Protein AF-A0A6M2AYN3-F1 (afdb_monomer)

Sequence (64 aa):
MKLRLVGPSLALSVMMLSGCVPRIELAAPKEPITINMNVKIEHEIHIKVDKDVENLLKNQSDLF

InterPro domains:
  IPR025985 YnbE [PF13617] (29-62)

Organism: NCBI:txid2703882

Neare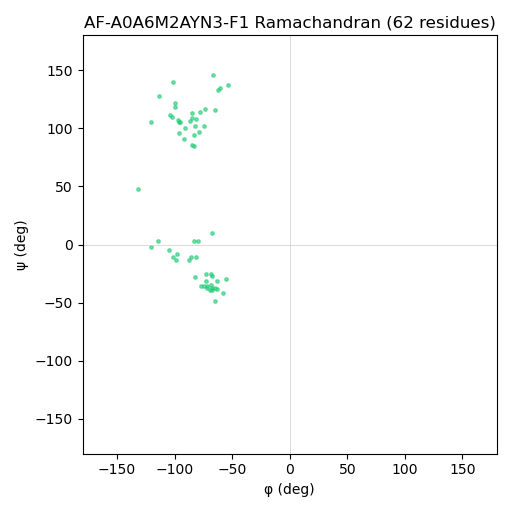st PDB structures (foldseek):
  6zj3-assembly1_LZ  TM=2.805E-01  e=8.074E+00  Euglena gracilis

Secondary structure (DSSP, 8-state):
--TTSSHHHHHHHHHHHTT----------SSPP-----------------HHHHHHHHTTTT--

Foldseek 3Di:
DPVPPVPPVVVVVVVVVPPDDPDDDPDDDPDDDDDDDDDDDDDDDDDPQDPVNVVVCVVVVPPD

Solvent-accessible surface area (backbone atoms only — not comparable to full-atom values): 4741 Å² total; pe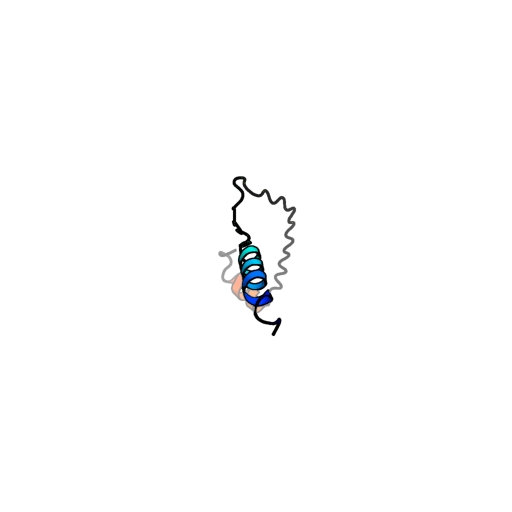r-residue (Å²): 144,72,80,77,77,59,56,66,63,54,53,55,53,56,64,67,67,72,69,82,71,85,82,82,76,90,72,78,72,93,61,85,85,82,82,90,74,92,81,84,87,86,82,84,84,81,82,78,74,52,74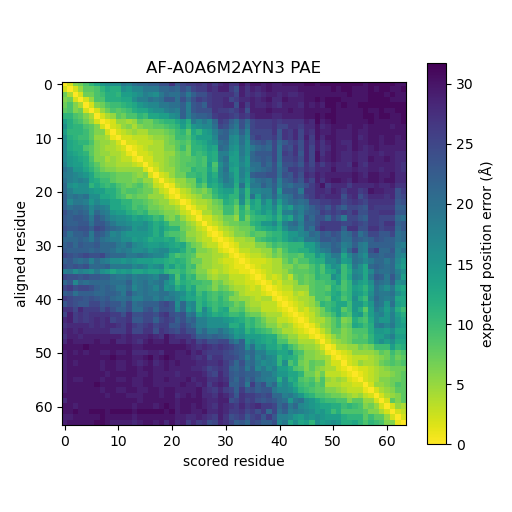,70,52,50,57,56,47,69,76,47,69,85,80,116

Structure (mmCIF, N/CA/C/O backbone):
data_AF-A0A6M2AYN3-F1
#
_entry.id   AF-A0A6M2AYN3-F1
#
loop_
_atom_site.group_PDB
_atom_site.id
_atom_site.type_symbol
_atom_site.label_atom_id
_atom_site.label_alt_id
_atom_site.label_comp_id
_atom_site.label_asym_id
_atom_site.label_entity_id
_atom_site.label_seq_id
_atom_site.pdbx_PDB_ins_code
_atom_site.Cartn_x
_atom_site.Cartn_y
_atom_site.Cartn_z
_atom_site.occupancy
_atom_site.B_iso_or_equiv
_atom_site.auth_seq_id
_atom_site.auth_comp_id
_atom_site.auth_asym_id
_atom_site.auth_atom_id
_atom_site.pdbx_PDB_model_num
ATOM 1 N N . MET A 1 1 ? 51.092 -34.984 -18.396 1.00 47.28 1 MET A N 1
ATOM 2 C CA . MET A 1 1 ? 51.289 -33.531 -18.628 1.00 47.28 1 MET A CA 1
ATOM 3 C C . MET A 1 1 ? 50.238 -32.955 -19.600 1.00 47.28 1 MET A C 1
ATOM 5 O O . MET A 1 1 ? 50.598 -32.475 -20.661 1.00 47.28 1 MET A O 1
ATOM 9 N N . LYS A 1 2 ? 48.934 -32.980 -19.274 1.00 47.28 2 LYS A N 1
ATOM 10 C CA . LYS A 1 2 ? 47.886 -32.275 -20.063 1.00 47.28 2 LYS A CA 1
ATOM 11 C C . LYS A 1 2 ? 47.100 -31.232 -19.249 1.00 47.28 2 LYS A C 1
ATOM 13 O O . LYS A 1 2 ? 46.290 -30.499 -19.796 1.00 47.28 2 LYS A O 1
ATOM 18 N N . LEU A 1 3 ? 47.399 -31.106 -17.953 1.00 50.97 3 LEU A N 1
ATOM 19 C CA . LEU A 1 3 ? 46.645 -30.287 -16.998 1.00 50.97 3 LEU A CA 1
ATOM 20 C C . LEU A 1 3 ? 47.032 -28.792 -16.992 1.00 50.97 3 LEU A C 1
ATOM 22 O O . LEU A 1 3 ? 46.511 -28.033 -16.190 1.00 50.97 3 LEU A O 1
ATOM 26 N N . ARG A 1 4 ? 47.946 -28.348 -17.869 1.00 51.75 4 ARG A N 1
ATOM 27 C CA . ARG A 1 4 ? 48.354 -26.930 -17.956 1.00 51.75 4 ARG A CA 1
ATOM 28 C C . ARG A 1 4 ? 47.711 -26.146 -19.104 1.00 51.75 4 ARG A C 1
ATOM 30 O O . ARG A 1 4 ? 47.803 -24.927 -19.095 1.00 51.75 4 ARG A O 1
ATOM 37 N N . LEU A 1 5 ? 47.027 -26.808 -20.046 1.00 51.94 5 LEU A N 1
ATOM 38 C CA . LEU A 1 5 ? 46.422 -26.146 -21.216 1.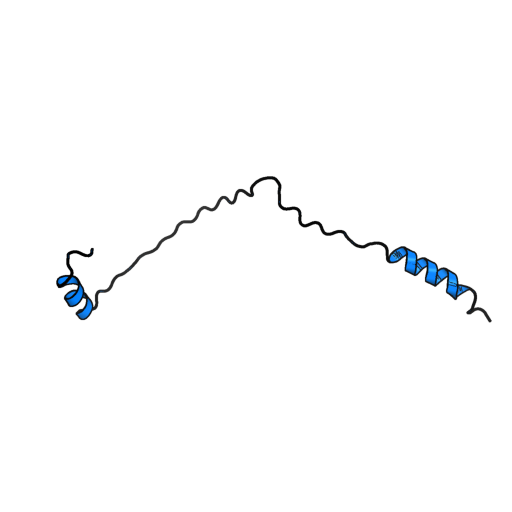00 51.94 5 LEU A CA 1
ATOM 39 C C . LEU A 1 5 ? 44.916 -25.840 -21.059 1.00 51.94 5 LEU A C 1
ATOM 41 O O . LEU A 1 5 ? 44.349 -25.146 -21.890 1.00 51.94 5 LEU A O 1
ATOM 45 N N . VAL A 1 6 ? 44.268 -26.334 -19.994 1.00 55.78 6 VAL A N 1
ATOM 46 C CA . VAL A 1 6 ? 42.836 -26.090 -19.690 1.00 55.78 6 VAL A CA 1
ATOM 47 C C . VAL A 1 6 ? 42.649 -24.979 -18.639 1.00 55.78 6 VAL A C 1
ATOM 49 O O . VAL A 1 6 ? 41.559 -24.444 -18.475 1.00 55.78 6 VAL A O 1
ATOM 52 N N . GLY A 1 7 ? 43.727 -24.582 -17.952 1.00 60.78 7 GLY A N 1
ATOM 53 C CA . GLY A 1 7 ? 43.704 -23.587 -16.873 1.00 60.78 7 GLY A CA 1
ATOM 54 C C . GLY A 1 7 ? 43.306 -22.161 -17.291 1.00 60.78 7 GLY A C 1
ATOM 55 O O . GLY A 1 7 ? 42.434 -21.588 -16.642 1.00 60.78 7 GLY A O 1
ATOM 56 N N . PRO A 1 8 ? 43.883 -21.567 -18.359 1.00 61.38 8 PRO A N 1
ATOM 57 C CA . PRO A 1 8 ? 43.614 -20.160 -18.673 1.00 61.38 8 PRO A CA 1
ATOM 58 C C . PRO A 1 8 ? 42.306 -19.950 -19.450 1.00 61.38 8 PRO A C 1
ATOM 60 O O . PRO A 1 8 ? 41.672 -18.908 -19.317 1.00 61.38 8 PRO A O 1
ATOM 63 N N . SER A 1 9 ? 41.871 -20.939 -20.237 1.00 63.59 9 SER A N 1
ATOM 64 C CA . SER A 1 9 ? 40.683 -20.815 -21.094 1.00 63.59 9 SER A CA 1
ATOM 65 C C . SER A 1 9 ? 39.372 -20.950 -20.303 1.00 63.59 9 SER A C 1
ATOM 67 O O . SER A 1 9 ? 38.421 -20.215 -20.556 1.00 63.59 9 SER A O 1
ATOM 69 N N . LEU A 1 10 ? 39.344 -21.809 -19.275 1.00 67.25 10 LEU A N 1
ATOM 70 C CA . LEU A 1 10 ? 38.184 -21.956 -18.390 1.00 67.25 10 LEU A CA 1
ATOM 71 C C . LEU A 1 10 ? 38.018 -20.747 -17.452 1.00 67.25 10 LEU A C 1
ATOM 73 O O . LEU A 1 10 ? 36.901 -20.288 -17.228 1.00 67.25 10 LEU A O 1
ATOM 77 N N . ALA A 1 11 ? 39.128 -20.188 -16.958 1.00 68.19 11 ALA A N 1
ATOM 78 C CA . ALA A 1 11 ? 39.115 -18.996 -16.111 1.00 68.19 11 ALA A CA 1
ATOM 79 C C . ALA A 1 11 ? 38.560 -17.762 -16.846 1.00 68.19 11 ALA A C 1
ATOM 81 O O . ALA A 1 11 ? 37.790 -16.993 -16.272 1.00 68.19 11 ALA A O 1
ATOM 82 N N . LEU A 1 12 ? 38.889 -17.607 -18.133 1.00 69.12 12 LEU A N 1
ATOM 83 C CA . LEU A 1 12 ? 38.395 -16.500 -18.955 1.00 69.12 12 LEU A CA 1
ATOM 84 C C . LEU A 1 12 ? 36.886 -16.607 -19.232 1.00 69.12 12 LEU A C 1
ATOM 86 O O . LEU A 1 12 ? 36.184 -15.598 -19.247 1.00 69.12 12 LEU A O 1
ATOM 90 N N . SER A 1 13 ? 36.374 -17.831 -19.392 1.00 69.38 13 SER A N 1
ATOM 91 C CA . SER A 1 13 ? 34.942 -18.078 -19.588 1.00 69.38 13 SER A CA 1
ATOM 92 C C . SER A 1 13 ? 34.122 -17.737 -18.338 1.00 69.38 13 SER A C 1
ATOM 94 O O . SER A 1 13 ? 33.071 -17.115 -18.458 1.00 69.38 13 SER A O 1
ATOM 96 N N . VAL A 1 14 ? 34.627 -18.042 -17.137 1.00 69.56 14 VAL A N 1
ATOM 97 C CA . VAL A 1 14 ? 33.952 -17.693 -15.872 1.00 69.56 14 VAL A CA 1
ATOM 98 C C . VAL A 1 14 ? 33.874 -16.175 -15.664 1.00 69.56 14 VAL A C 1
ATOM 100 O O . VAL A 1 14 ? 32.841 -15.682 -15.215 1.00 69.56 14 VAL A O 1
ATOM 103 N N . MET A 1 15 ? 34.906 -15.415 -16.054 1.00 69.12 15 MET A N 1
ATOM 104 C CA . MET A 1 15 ? 34.873 -13.945 -15.970 1.00 69.12 15 MET A CA 1
ATOM 105 C C . MET A 1 15 ? 33.869 -13.299 -16.937 1.00 69.12 15 MET A C 1
ATOM 107 O O . MET A 1 15 ? 33.359 -12.218 -16.648 1.00 69.12 15 MET A O 1
ATOM 111 N N . MET A 1 16 ? 33.552 -13.942 -18.067 1.00 68.25 16 MET A N 1
ATOM 112 C CA . MET A 1 16 ? 32.539 -13.426 -18.998 1.00 68.25 16 MET A CA 1
ATOM 113 C C . MET A 1 16 ? 31.103 -13.578 -18.477 1.00 68.25 16 MET A C 1
ATOM 115 O O . MET A 1 16 ? 30.241 -12.790 -18.858 1.00 68.25 16 MET A O 1
ATOM 119 N N . LEU A 1 17 ? 30.829 -14.543 -17.590 1.00 66.50 17 LEU A N 1
ATOM 120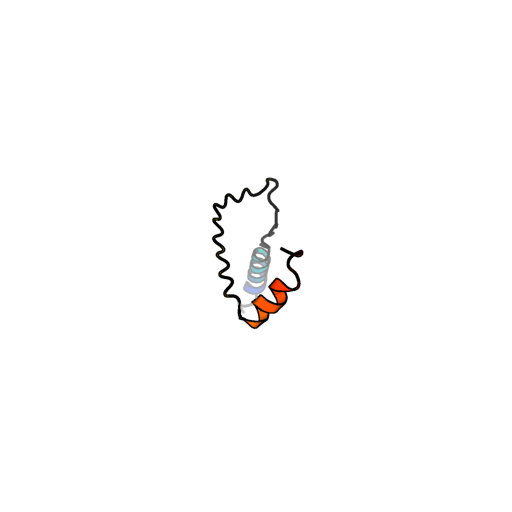 C CA . LEU A 1 17 ? 29.479 -14.773 -17.055 1.00 66.50 17 LEU A CA 1
ATOM 121 C C . LEU A 1 17 ? 29.157 -13.936 -15.803 1.00 66.50 17 LEU A C 1
ATOM 123 O O . LEU A 1 17 ? 27.988 -13.817 -15.441 1.00 66.50 17 LEU A O 1
ATOM 127 N N . SER A 1 18 ? 30.146 -13.307 -15.156 1.00 69.44 18 SER A N 1
ATOM 128 C CA . SER A 1 18 ? 29.936 -12.494 -13.943 1.00 69.44 18 SER A CA 1
ATOM 129 C C . SER A 1 18 ? 29.403 -11.073 -14.197 1.00 69.44 18 SER A C 1
ATOM 131 O O . SER A 1 18 ? 29.276 -10.293 -13.258 1.00 69.44 18 SER A O 1
ATOM 133 N N . GLY A 1 19 ? 29.108 -10.706 -15.450 1.00 67.56 19 GLY A N 1
ATOM 134 C CA . GLY A 1 19 ? 28.697 -9.347 -15.833 1.00 67.56 19 GLY A CA 1
ATOM 135 C C . GLY A 1 19 ? 27.202 -9.029 -15.697 1.00 67.56 19 GLY A C 1
ATOM 136 O O . GLY A 1 19 ? 26.819 -7.865 -15.804 1.00 67.56 19 GLY A O 1
ATOM 137 N N . CYS A 1 20 ? 26.336 -10.018 -15.461 1.00 71.62 20 CYS A N 1
ATOM 138 C CA . CYS A 1 20 ? 24.898 -9.773 -15.331 1.00 71.62 20 CYS A CA 1
ATOM 139 C C . CYS A 1 20 ? 24.533 -9.363 -13.899 1.00 71.62 20 CYS A C 1
ATOM 141 O O . CYS 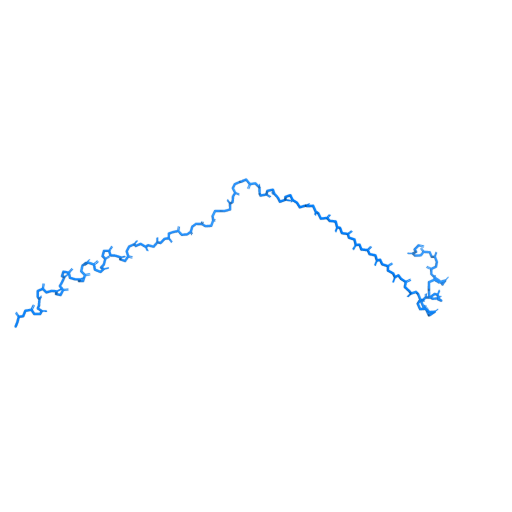A 1 20 ? 24.117 -10.190 -13.092 1.00 71.62 20 CYS A O 1
ATOM 143 N N . VAL A 1 21 ? 24.646 -8.067 -13.598 1.00 76.56 21 VAL A N 1
ATOM 144 C CA . VAL A 1 21 ? 24.006 -7.470 -12.418 1.00 76.56 21 VAL A CA 1
ATOM 145 C C . VAL A 1 21 ? 22.663 -6.883 -12.867 1.00 76.56 21 VAL A C 1
ATOM 147 O O . VAL A 1 21 ? 22.661 -5.859 -13.554 1.00 76.56 21 VAL A O 1
ATOM 150 N N . PRO A 1 22 ? 21.512 -7.509 -12.548 1.00 76.06 22 PRO A N 1
ATOM 151 C CA . PRO A 1 22 ? 20.219 -6.937 -12.892 1.00 76.06 22 PRO A CA 1
ATOM 152 C C . PRO A 1 22 ? 20.042 -5.632 -12.114 1.00 76.06 22 PRO A C 1
ATOM 154 O O . PRO A 1 22 ? 19.994 -5.615 -10.884 1.00 76.06 22 PRO A O 1
ATOM 157 N N . ARG A 1 23 ? 19.972 -4.518 -12.841 1.00 77.12 23 ARG A N 1
ATOM 158 C CA . ARG A 1 23 ? 19.685 -3.208 -12.263 1.00 77.12 23 ARG A CA 1
ATOM 159 C C . ARG A 1 23 ? 18.198 -3.157 -11.924 1.00 77.12 23 ARG A C 1
ATOM 161 O O . ARG A 1 23 ? 17.362 -3.018 -12.810 1.00 77.12 23 ARG A O 1
ATOM 168 N N . ILE A 1 24 ? 17.880 -3.317 -10.645 1.00 78.50 24 ILE A N 1
ATOM 169 C CA . ILE A 1 24 ? 16.518 -3.176 -10.133 1.00 78.50 24 ILE A CA 1
ATOM 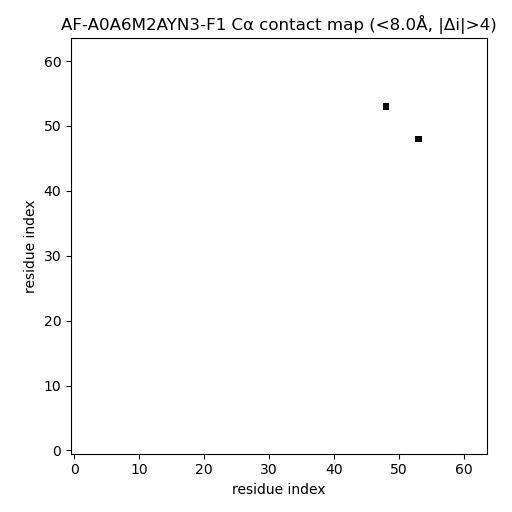170 C C . ILE A 1 24 ? 16.298 -1.691 -9.857 1.00 78.50 24 ILE A C 1
ATOM 172 O O . ILE A 1 24 ? 16.891 -1.133 -8.936 1.00 78.50 24 ILE A O 1
ATOM 176 N N . GLU A 1 25 ? 15.470 -1.042 -10.670 1.00 76.81 25 GLU A N 1
ATOM 177 C 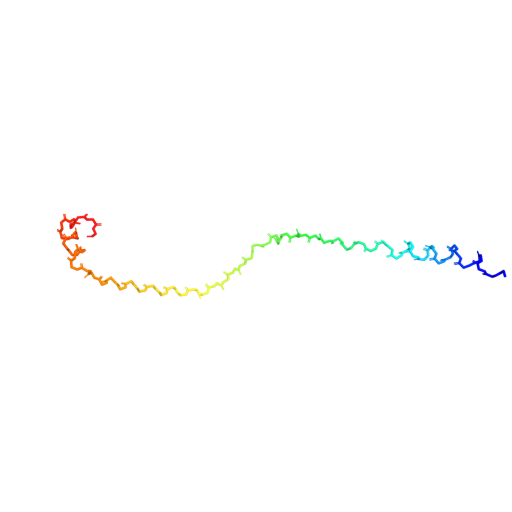CA . GLU A 1 25 ? 15.053 0.337 -10.429 1.00 76.81 25 GLU A CA 1
ATOM 178 C C . GLU A 1 25 ? 13.666 0.346 -9.790 1.00 76.81 25 GLU A C 1
ATOM 180 O O . GLU A 1 25 ? 12.695 -0.164 -10.345 1.00 76.81 25 GLU A O 1
ATOM 185 N N . LEU A 1 26 ? 13.575 0.943 -8.604 1.00 77.19 26 LEU A N 1
ATOM 186 C CA . LEU A 1 26 ? 12.309 1.255 -7.954 1.00 77.19 26 LEU A CA 1
ATOM 187 C C . LEU A 1 26 ? 11.801 2.573 -8.542 1.00 77.19 26 LEU A C 1
ATOM 189 O O . LEU A 1 26 ? 12.071 3.650 -8.013 1.00 77.19 26 LEU A O 1
ATOM 193 N N . ALA A 1 27 ? 11.110 2.498 -9.677 1.00 78.00 27 ALA A N 1
ATOM 194 C CA . ALA A 1 27 ? 10.403 3.648 -10.222 1.00 78.00 27 ALA A CA 1
ATOM 195 C C . ALA A 1 27 ? 9.026 3.743 -9.557 1.00 78.00 27 ALA A C 1
ATOM 197 O O . ALA A 1 27 ? 8.164 2.889 -9.767 1.00 78.00 27 ALA A O 1
ATOM 198 N N . ALA A 1 28 ? 8.807 4.791 -8.760 1.00 80.44 28 ALA A N 1
ATOM 199 C CA . ALA A 1 28 ? 7.451 5.170 -8.391 1.00 80.44 28 ALA A CA 1
ATOM 200 C C . ALA A 1 28 ? 6.694 5.566 -9.678 1.00 80.44 28 ALA A C 1
ATOM 202 O O . ALA A 1 28 ? 7.256 6.302 -10.500 1.00 80.44 28 ALA A O 1
ATOM 203 N N . PRO A 1 29 ? 5.459 5.081 -9.896 1.00 80.81 29 PRO A N 1
ATOM 204 C CA . PRO A 1 29 ? 4.659 5.475 -11.050 1.00 80.81 29 PRO A CA 1
ATOM 205 C C . PRO A 1 29 ? 4.539 7.002 -11.138 1.00 80.81 29 PRO A C 1
ATOM 207 O O . PRO A 1 29 ? 4.329 7.672 -10.129 1.00 80.81 29 PRO A O 1
ATOM 210 N N . LYS A 1 30 ? 4.672 7.560 -12.348 1.00 83.56 30 LYS A N 1
ATOM 211 C CA . LYS A 1 30 ? 4.470 9.004 -12.589 1.00 83.56 30 LYS A CA 1
ATOM 212 C C . LYS A 1 30 ? 3.009 9.414 -12.412 1.00 83.56 30 LYS A C 1
ATOM 214 O O . LYS A 1 30 ? 2.720 10.574 -12.142 1.00 83.56 30 LYS A O 1
ATOM 219 N N . GLU A 1 31 ? 2.109 8.458 -12.604 1.00 87.31 31 GLU A N 1
ATOM 220 C CA . GLU A 1 31 ? 0.671 8.644 -12.514 1.00 87.31 31 GLU A CA 1
ATOM 221 C C . GLU A 1 31 ? 0.153 8.127 -11.166 1.00 87.31 31 GLU A C 1
ATOM 223 O O . GLU A 1 31 ? 0.607 7.076 -10.698 1.00 87.31 31 GLU A O 1
ATOM 228 N N . PRO A 1 32 ? -0.795 8.834 -10.529 1.00 85.94 32 PRO A N 1
ATOM 229 C CA . PRO A 1 32 ? -1.394 8.385 -9.280 1.00 85.94 32 PRO A CA 1
ATOM 230 C C . PRO A 1 32 ? -2.107 7.035 -9.435 1.00 85.94 32 PRO A C 1
ATOM 232 O O . PRO A 1 32 ? -2.901 6.832 -10.354 1.00 85.94 32 PRO A O 1
ATOM 235 N N . ILE A 1 33 ? -1.879 6.124 -8.486 1.00 85.69 33 ILE A N 1
ATOM 236 C CA . ILE A 1 33 ? -2.611 4.856 -8.413 1.00 85.69 33 ILE A CA 1
ATOM 237 C C . ILE A 1 33 ? -4.028 5.152 -7.914 1.00 85.69 33 ILE A C 1
ATOM 239 O O . ILE A 1 33 ? -4.215 5.596 -6.782 1.00 85.69 33 ILE A O 1
ATOM 243 N N . THR A 1 34 ? -5.034 4.891 -8.748 1.00 88.38 34 THR A N 1
ATOM 244 C CA . THR A 1 34 ? -6.442 5.054 -8.362 1.00 88.38 34 THR A CA 1
ATOM 245 C C . THR A 1 34 ? -6.937 3.774 -7.699 1.00 88.38 34 THR A C 1
ATOM 247 O O . THR A 1 34 ? -7.165 2.767 -8.368 1.00 88.38 34 THR A O 1
ATOM 250 N N . ILE A 1 35 ? -7.104 3.805 -6.376 1.00 86.25 35 ILE A N 1
ATOM 251 C CA . ILE A 1 35 ? -7.642 2.677 -5.611 1.00 86.25 35 ILE A CA 1
ATOM 252 C C . ILE A 1 35 ? -9.142 2.906 -5.401 1.00 86.25 35 ILE A C 1
ATOM 254 O O . ILE A 1 35 ? -9.556 3.605 -4.479 1.00 86.25 35 ILE A O 1
ATOM 258 N N . ASN A 1 36 ? -9.965 2.315 -6.268 1.00 89.12 36 ASN A N 1
ATOM 259 C CA . ASN A 1 36 ? -11.420 2.348 -6.127 1.00 89.12 36 ASN A CA 1
ATOM 260 C C . ASN A 1 36 ? -11.862 1.266 -5.138 1.00 89.12 36 ASN A C 1
ATOM 262 O O . ASN A 1 36 ? -11.916 0.088 -5.488 1.00 89.12 36 ASN A O 1
ATOM 266 N N . MET A 1 37 ? -12.173 1.659 -3.904 1.00 86.81 37 MET A N 1
ATOM 267 C CA . MET A 1 37 ? -12.683 0.742 -2.882 1.00 86.81 37 MET A CA 1
ATOM 268 C C . MET A 1 37 ? -14.124 1.092 -2.524 1.00 86.81 37 MET A C 1
ATOM 270 O O . MET A 1 37 ? -14.415 2.226 -2.154 1.00 86.81 37 MET A O 1
ATOM 274 N N . ASN A 1 38 ? -15.016 0.102 -2.580 1.00 88.44 38 ASN A N 1
ATOM 275 C CA . ASN A 1 38 ? -16.357 0.213 -2.017 1.00 88.44 38 ASN A CA 1
ATOM 276 C C . ASN A 1 38 ? -16.327 -0.301 -0.572 1.00 88.44 38 ASN A C 1
ATOM 278 O O . ASN A 1 38 ? -16.462 -1.502 -0.337 1.00 88.44 38 ASN A O 1
ATOM 282 N N . VAL A 1 39 ? -16.083 0.595 0.387 1.00 85.94 39 VAL A N 1
ATOM 283 C CA . VAL A 1 39 ? -16.034 0.250 1.814 1.00 85.94 39 VAL A CA 1
ATOM 284 C C . VAL A 1 39 ? -17.361 0.634 2.462 1.00 85.94 39 VAL A C 1
ATOM 286 O O . VAL A 1 39 ? -17.718 1.810 2.495 1.00 85.94 39 VAL A O 1
ATOM 289 N N . LYS A 1 40 ? -18.080 -0.350 3.008 1.00 84.56 40 LYS A N 1
ATOM 290 C CA . LYS A 1 40 ? -19.232 -0.117 3.886 1.00 84.56 40 LYS A CA 1
ATOM 291 C C . LYS A 1 40 ? -18.797 -0.384 5.325 1.00 84.56 40 LYS A C 1
ATOM 293 O O . LYS A 1 40 ? -18.491 -1.522 5.667 1.00 84.56 40 LYS A O 1
ATOM 298 N N . ILE A 1 41 ? -18.728 0.665 6.142 1.00 83.38 41 ILE A N 1
ATOM 299 C CA . ILE A 1 41 ? -18.375 0.556 7.562 1.00 83.38 41 ILE A CA 1
ATOM 300 C C . ILE A 1 41 ? -19.677 0.501 8.357 1.00 83.38 41 ILE A C 1
ATOM 302 O O . ILE A 1 41 ? -20.364 1.510 8.500 1.00 83.38 41 ILE A O 1
ATOM 306 N N . GLU A 1 42 ? -20.028 -0.686 8.844 1.00 82.00 42 GLU A N 1
ATOM 307 C CA . GLU A 1 42 ? -21.149 -0.885 9.763 1.00 82.00 42 GLU A CA 1
ATOM 308 C C . GLU A 1 42 ? -20.590 -0.916 11.189 1.00 82.00 42 GLU A C 1
ATOM 310 O O . GLU A 1 42 ? -19.892 -1.853 11.574 1.00 82.00 42 GLU A O 1
ATOM 315 N N . HIS A 1 43 ? -20.837 0.149 11.953 1.00 80.94 43 HIS A N 1
ATOM 316 C CA . HIS A 1 43 ? -20.440 0.241 13.354 1.00 80.94 43 HIS A CA 1
ATOM 317 C C . HI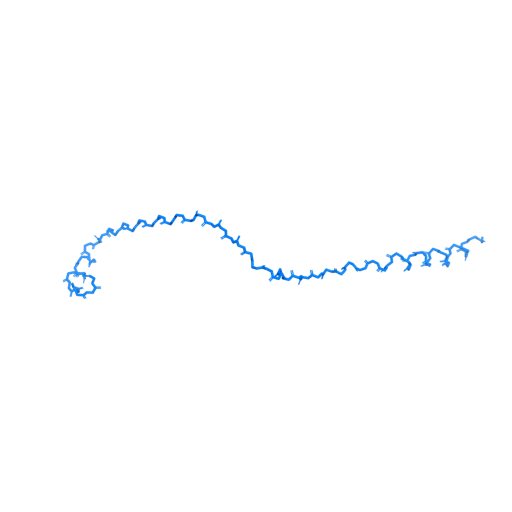S A 1 43 ? -21.689 0.446 14.210 1.00 80.94 43 HIS A C 1
ATOM 319 O O . HIS A 1 43 ? -22.280 1.525 14.209 1.00 80.94 43 HIS A O 1
ATOM 325 N N . GLU A 1 44 ? -22.106 -0.603 14.914 1.00 74.56 44 GLU A N 1
ATOM 326 C CA . GLU A 1 44 ? -23.228 -0.555 15.846 1.00 74.56 44 GLU A CA 1
ATOM 327 C C . GLU A 1 44 ? -22.684 -0.475 17.277 1.00 74.56 44 GLU A C 1
ATOM 329 O O . GLU A 1 44 ? -22.093 -1.426 17.789 1.00 74.56 44 GLU A O 1
ATOM 334 N N . ILE A 1 45 ? -22.848 0.686 17.920 1.00 74.69 45 ILE A N 1
ATOM 335 C CA . ILE A 1 45 ? -22.474 0.875 19.326 1.00 74.69 45 ILE A CA 1
ATOM 336 C C . ILE A 1 45 ? -23.696 0.553 20.183 1.00 74.69 45 ILE A C 1
ATOM 338 O O . ILE A 1 45 ? -24.592 1.379 20.351 1.00 74.69 45 ILE A O 1
ATOM 342 N N . HIS A 1 46 ? -23.735 -0.650 20.754 1.00 74.25 46 HIS A N 1
ATOM 343 C CA . HIS A 1 46 ? -24.696 -0.987 21.807 1.00 74.25 46 HIS A CA 1
ATOM 344 C C . HIS A 1 46 ? -24.173 -0.505 23.158 1.00 74.25 46 HIS A C 1
ATOM 346 O O . HIS A 1 46 ? -23.431 -1.213 23.838 1.00 74.25 46 HIS A O 1
ATOM 352 N N . ILE A 1 47 ? -24.577 0.699 23.567 1.00 71.25 47 ILE A N 1
ATOM 353 C CA . ILE A 1 47 ? -24.310 1.188 24.924 1.00 71.25 47 ILE A CA 1
ATOM 354 C C . ILE A 1 47 ? -25.325 0.534 25.870 1.00 71.25 47 ILE A C 1
ATOM 356 O O . ILE A 1 47 ? -26.456 0.996 26.009 1.00 71.25 47 ILE A O 1
ATOM 360 N N . LYS A 1 48 ? -24.929 -0.561 26.526 1.00 71.00 48 LYS A N 1
ATOM 361 C CA . LYS A 1 48 ? -25.636 -1.049 27.718 1.00 71.00 48 LYS A CA 1
ATOM 362 C C . LYS A 1 48 ? -25.142 -0.231 28.902 1.00 71.00 48 LYS A C 1
ATOM 364 O O . LYS A 1 48 ? -23.989 -0.358 29.299 1.00 71.00 48 LYS A O 1
ATOM 369 N N . VAL A 1 49 ? -25.995 0.657 29.403 1.00 69.69 49 VAL A N 1
ATOM 370 C CA . VAL A 1 49 ? -25.652 1.537 30.519 1.00 69.69 49 VAL A CA 1
ATOM 371 C C . VAL A 1 49 ? -25.741 0.727 31.812 1.00 69.69 49 VAL A C 1
ATOM 373 O O . VAL A 1 49 ? -26.819 0.276 32.197 1.00 69.69 49 VAL A O 1
ATOM 376 N N . ASP A 1 50 ? -24.603 0.518 32.472 1.00 68.94 50 ASP A N 1
ATOM 377 C CA . ASP A 1 50 ? -24.588 0.027 33.848 1.00 68.94 50 ASP A CA 1
ATOM 378 C C . ASP A 1 50 ? -25.188 1.098 34.771 1.00 68.94 50 ASP A C 1
ATOM 380 O O . ASP A 1 50 ? -25.020 2.297 34.550 1.00 68.94 50 ASP A O 1
ATOM 384 N N . LYS A 1 51 ? -25.896 0.686 35.827 1.00 68.56 51 LYS A N 1
ATOM 385 C CA . LYS A 1 51 ? -26.649 1.601 36.714 1.00 68.56 51 LYS A CA 1
ATOM 386 C C . LYS A 1 51 ? -25.792 2.726 37.310 1.00 68.56 51 LYS A C 1
ATOM 388 O O . LYS A 1 51 ? -26.290 3.826 37.542 1.00 68.56 51 LYS A O 1
ATOM 393 N N . ASP A 1 52 ? -24.505 2.471 37.515 1.00 65.00 52 ASP A N 1
ATOM 394 C CA . ASP A 1 52 ? -23.559 3.468 38.017 1.00 65.00 52 ASP A CA 1
ATOM 395 C C . ASP A 1 52 ? -23.223 4.527 36.954 1.00 65.00 52 ASP A C 1
ATOM 397 O O . ASP A 1 52 ? -23.056 5.704 37.275 1.00 65.00 52 ASP A O 1
ATOM 401 N N . VAL A 1 53 ? -23.229 4.147 35.674 1.00 67.88 53 VAL A N 1
ATOM 402 C CA . VAL A 1 53 ? -23.037 5.056 34.538 1.00 67.88 53 VAL A CA 1
ATOM 403 C C . VAL A 1 53 ? -24.290 5.904 34.305 1.00 67.88 53 VAL A C 1
ATOM 405 O O . VAL A 1 53 ? -24.157 7.093 34.036 1.00 67.88 53 VAL A O 1
ATOM 408 N N . GLU A 1 54 ? -25.505 5.371 34.506 1.00 69.56 54 GLU A N 1
ATOM 409 C CA . GLU A 1 54 ? -26.733 6.187 34.461 1.00 69.56 54 GLU A CA 1
ATOM 410 C C . GLU A 1 54 ? -26.699 7.332 35.477 1.00 69.56 54 GLU A C 1
ATOM 412 O O . GLU A 1 54 ? -27.121 8.447 35.174 1.00 69.56 54 GLU A O 1
ATOM 417 N N . ASN A 1 55 ? -26.215 7.062 36.691 1.00 70.38 55 ASN A N 1
ATOM 418 C CA . ASN A 1 55 ? -26.131 8.073 37.740 1.00 70.38 55 ASN A CA 1
ATOM 419 C C . ASN A 1 55 ? -25.096 9.150 37.394 1.00 70.38 55 ASN A C 1
ATOM 421 O O . ASN A 1 55 ? -25.339 10.329 37.642 1.00 70.38 55 ASN A O 1
ATOM 425 N N . LEU A 1 56 ? -23.971 8.780 36.781 1.00 68.88 56 LEU A N 1
ATOM 426 C CA . LEU A 1 56 ? -22.963 9.744 36.333 1.00 68.88 56 LEU A CA 1
ATOM 427 C C . LEU A 1 56 ? -23.424 10.551 35.107 1.00 68.88 56 LEU A C 1
ATOM 429 O O . LEU A 1 56 ? -23.155 11.749 35.045 1.00 68.88 56 LEU A O 1
ATOM 433 N N . LEU A 1 57 ? -24.171 9.936 34.184 1.00 68.12 57 LEU A N 1
ATOM 434 C CA . LEU A 1 57 ? -24.760 10.603 33.016 1.00 68.12 57 LEU A CA 1
ATOM 435 C C . LEU A 1 57 ? -25.888 11.573 33.407 1.00 68.12 57 LEU A C 1
ATOM 437 O O . LEU A 1 57 ? -25.958 12.674 32.870 1.00 68.12 57 LEU A O 1
ATOM 441 N N . LYS A 1 58 ? -26.729 11.221 34.391 1.00 68.75 58 LYS A N 1
ATOM 442 C CA . LYS A 1 58 ? -27.787 12.109 34.919 1.00 68.75 58 LYS A CA 1
ATOM 443 C C . LYS A 1 58 ? -27.230 13.372 35.583 1.00 68.75 58 LYS A C 1
ATOM 445 O O . LYS A 1 58 ? -27.875 14.412 35.532 1.00 68.75 58 LYS A O 1
ATOM 450 N N . ASN A 1 59 ? -26.048 13.290 36.193 1.00 69.31 59 ASN A N 1
ATOM 451 C CA . ASN A 1 59 ? -25.395 14.434 36.837 1.00 69.31 59 ASN A CA 1
ATOM 452 C C . ASN A 1 59 ? -24.633 15.340 35.851 1.00 69.31 59 ASN A C 1
ATOM 454 O O . ASN A 1 59 ? -24.217 16.429 36.234 1.00 69.31 59 ASN A O 1
ATOM 458 N N . GLN A 1 60 ? -24.442 14.905 34.602 1.00 67.00 60 GLN A N 1
ATOM 459 C CA . GLN A 1 60 ? -23.697 15.630 33.569 1.00 67.00 60 GLN A CA 1
ATOM 460 C C . GLN A 1 60 ? -24.485 15.683 32.250 1.00 67.00 60 GLN A C 1
ATOM 462 O O . GLN A 1 60 ? -23.952 15.422 31.174 1.00 67.00 60 GLN A O 1
ATOM 467 N N . SER A 1 61 ? -25.768 16.041 32.340 1.00 60.38 61 SER A N 1
ATOM 468 C CA . SER A 1 61 ? -26.736 16.092 31.232 1.00 60.38 61 SER A CA 1
ATOM 469 C C . SER A 1 61 ? -26.479 17.176 30.171 1.00 60.38 61 SER A C 1
ATOM 471 O O . SER A 1 61 ? -27.359 17.433 29.361 1.00 60.38 61 SER A O 1
ATOM 473 N N . ASP A 1 62 ? -25.329 17.849 30.209 1.00 65.25 62 ASP A N 1
ATOM 474 C CA . ASP A 1 62 ? -24.963 18.970 29.325 1.00 65.25 62 ASP A CA 1
ATOM 475 C C . ASP A 1 62 ? -23.777 18.617 28.399 1.00 65.25 62 ASP A C 1
ATOM 477 O O . ASP A 1 62 ? -23.266 19.455 27.662 1.00 65.25 62 ASP A O 1
ATOM 481 N N . LEU A 1 63 ? -23.292 17.369 28.465 1.00 60.50 63 LEU A N 1
ATOM 482 C CA . LEU A 1 63 ? -22.106 16.888 27.740 1.00 60.50 63 LEU A CA 1
ATOM 483 C C . LEU A 1 63 ? -22.426 15.991 26.533 1.00 60.50 63 LEU A C 1
ATOM 485 O O . LEU A 1 63 ? -21.498 15.633 25.805 1.00 60.50 63 LEU A O 1
ATOM 489 N N . PHE A 1 64 ? -23.703 15.651 26.311 1.00 54.12 64 PHE A N 1
ATOM 490 C CA . PHE A 1 64 ? -24.182 14.827 25.195 1.00 54.12 64 PHE A CA 1
ATOM 491 C C . PHE A 1 64 ? -25.580 15.240 24.737 1.00 54.12 64 PHE A C 1
ATOM 493 O O . PHE A 1 64 ? -26.446 15.430 25.620 1.00 54.12 64 PHE A O 1
#

Mean predicted aligned error: 17.6 Å

pLDDT: mean 71.48, std 10.46, range [47.28, 89.12]

Radius of gyration: 37.0 Å; Cα contacts (8 Å, |Δi|>4): 1; chains: 1; bounding box: 79×52×59 Å